Protein AF-A0A6N9VEB5-F1 (afdb_monomer)

Radius of gyration: 11.44 Å; Cα contacts (8 Å, |Δi|>4): 107; chains: 1; bounding box: 23×23×27 Å

Secondary structure (DSSP, 8-state):
-EEEEESSS-HHHHHHHHHTTPEEEEE-B-TTT-SB-GGGHHHH--TTEEEEE---GGGPPP--GGG-

InterPro domains:
  IPR000653 DegT/DnrJ/EryC1/StrS aminotransferase [PF01041] (1-67)
  IPR000653 DegT/DnrJ/EryC1/StrS aminotransferase [PTHR30244] (1-66)
  IPR015421 Pyridoxal phosphate-dependent transferase, major domain [G3DSA:3.40.640.10] (1-68)
  IPR015424 Pyridoxal phosphate-dependent transferase [SSF53383] (1-67)

Organism: Streptomyces microflavus (NCBI:txid1919)

Structure (mmCIF, N/CA/C/O backbone):
data_AF-A0A6N9VEB5-F1
#
_entry.id   AF-A0A6N9VEB5-F1
#
loop_
_atom_site.group_PDB
_atom_site.id
_atom_site.type_symbol
_atom_site.label_atom_id
_atom_site.label_alt_id
_atom_site.label_comp_id
_atom_site.label_asym_id
_atom_site.label_entity_id
_atom_site.label_seq_id
_atom_site.pdbx_PDB_ins_code
_atom_site.Cartn_x
_atom_site.Cartn_y
_atom_site.Cartn_z
_atom_site.occupancy
_atom_site.B_iso_or_equiv
_atom_site.auth_seq_id
_atom_site.auth_comp_id
_atom_site.auth_asym_id
_atom_site.auth_atom_id
_atom_site.pdbx_PDB_model_num
ATOM 1 N N . ASP A 1 1 ? -8.159 3.531 13.303 1.00 96.88 1 ASP A N 1
ATOM 2 C CA . ASP A 1 1 ? -8.306 3.322 11.853 1.00 96.88 1 ASP A CA 1
ATOM 3 C C . ASP A 1 1 ? -6.993 2.854 11.269 1.00 96.88 1 ASP A C 1
ATOM 5 O O . ASP A 1 1 ? -5.944 3.277 11.742 1.00 96.88 1 ASP A O 1
ATOM 9 N N . GLU A 1 2 ? -7.056 1.955 10.297 1.00 98.81 2 GLU A N 1
ATOM 10 C CA . GLU A 1 2 ? -5.900 1.436 9.570 1.00 98.81 2 GLU A CA 1
ATOM 11 C C . GLU A 1 2 ? -5.891 1.985 8.142 1.00 98.81 2 GLU A C 1
ATOM 13 O O . GLU A 1 2 ? -6.936 2.049 7.482 1.00 98.81 2 GLU A O 1
ATOM 18 N N . VAL A 1 3 ? -4.707 2.377 7.674 1.00 98.88 3 VAL A N 1
ATOM 19 C CA . VAL A 1 3 ? -4.462 2.775 6.285 1.00 98.88 3 VAL A CA 1
ATOM 20 C C . VAL A 1 3 ? -3.480 1.787 5.681 1.00 98.88 3 VAL A C 1
ATOM 22 O O . VAL A 1 3 ? -2.322 1.737 6.095 1.00 98.88 3 VAL A O 1
ATOM 25 N N . ILE A 1 4 ? -3.939 1.004 4.708 1.00 98.81 4 ILE A N 1
ATOM 26 C CA . ILE A 1 4 ? -3.069 0.086 3.976 1.00 98.81 4 ILE A CA 1
ATOM 27 C C . ILE A 1 4 ? -2.224 0.912 3.006 1.00 98.81 4 ILE A C 1
ATOM 29 O O . ILE A 1 4 ? -2.758 1.693 2.223 1.00 98.81 4 ILE A O 1
ATOM 33 N N . THR A 1 5 ? -0.906 0.766 3.052 1.00 98.69 5 THR A N 1
ATOM 34 C CA . THR A 1 5 ? 0.030 1.418 2.129 1.00 98.69 5 THR A CA 1
ATOM 35 C C . THR A 1 5 ? 1.215 0.494 1.847 1.00 98.69 5 THR A C 1
ATOM 37 O O . THR A 1 5 ? 1.227 -0.653 2.282 1.00 98.69 5 THR A O 1
ATOM 40 N N . VAL A 1 6 ? 2.200 0.953 1.080 1.00 98.50 6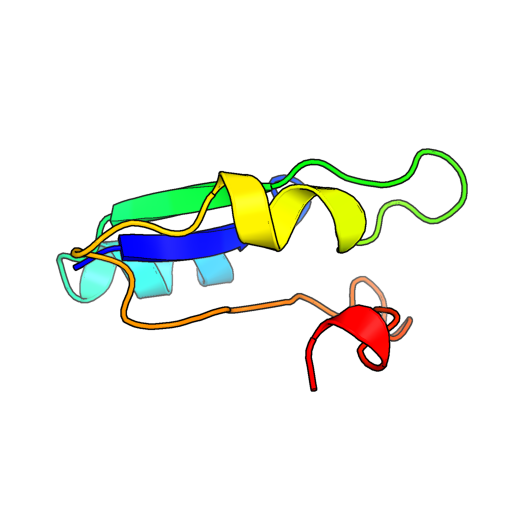 VAL A N 1
ATOM 41 C CA . VAL A 1 6 ? 3.347 0.142 0.649 1.00 98.50 6 VAL A CA 1
ATOM 42 C C . VAL A 1 6 ? 4.595 0.457 1.472 1.00 98.50 6 VAL A C 1
ATOM 44 O O . VAL A 1 6 ? 4.840 1.613 1.820 1.00 98.50 6 VAL A O 1
ATOM 47 N N . SER A 1 7 ? 5.387 -0.570 1.787 1.00 97.00 7 SER A N 1
ATOM 48 C CA . SER A 1 7 ? 6.638 -0.441 2.554 1.00 97.00 7 SER A CA 1
ATOM 49 C C . SER A 1 7 ? 7.689 0.432 1.846 1.00 97.00 7 SER A C 1
ATOM 51 O O . SER A 1 7 ? 8.443 1.156 2.497 1.00 97.00 7 SER A O 1
ATOM 53 N N . ASN A 1 8 ? 7.705 0.416 0.510 1.00 98.00 8 ASN A N 1
ATOM 54 C CA . ASN A 1 8 ? 8.586 1.223 -0.330 1.00 98.00 8 ASN A CA 1
ATOM 55 C C . ASN A 1 8 ? 7.910 2.533 -0.773 1.00 98.00 8 ASN A C 1
ATOM 57 O O . ASN A 1 8 ? 7.358 2.639 -1.869 1.00 98.00 8 ASN A O 1
ATOM 61 N N . THR A 1 9 ? 7.941 3.548 0.090 1.00 98.38 9 THR A N 1
ATOM 62 C CA . THR A 1 9 ? 7.410 4.888 -0.200 1.00 98.38 9 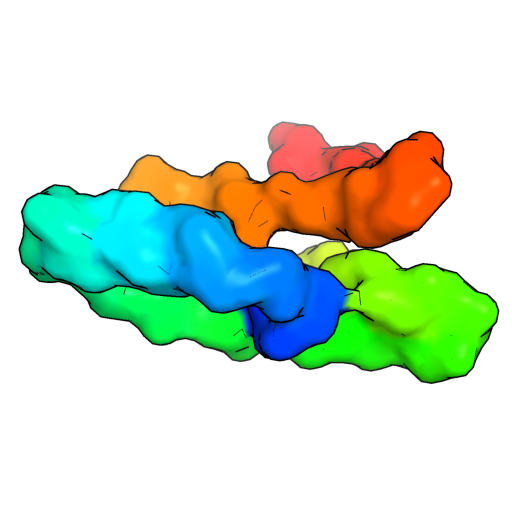THR A CA 1
ATOM 63 C C . THR A 1 9 ? 8.254 5.986 0.454 1.00 98.38 9 THR A C 1
ATOM 65 O O . THR A 1 9 ? 9.147 5.725 1.260 1.00 98.38 9 THR A O 1
ATOM 68 N N . ALA A 1 10 ? 7.978 7.246 0.120 1.00 97.81 10 ALA A N 1
ATOM 69 C CA . ALA A 1 10 ? 8.565 8.388 0.799 1.00 97.81 10 ALA A CA 1
ATOM 70 C C . ALA A 1 10 ? 8.001 8.532 2.226 1.00 97.81 10 ALA A C 1
ATOM 72 O O . ALA A 1 10 ? 6.805 8.355 2.462 1.00 97.81 10 ALA A O 1
ATOM 73 N N . ALA A 1 11 ? 8.848 8.954 3.173 1.00 98.12 11 ALA A N 1
ATOM 74 C CA . ALA A 1 11 ? 8.454 9.170 4.570 1.00 98.12 11 ALA A CA 1
ATOM 75 C C . ALA A 1 11 ? 7.167 10.012 4.758 1.00 98.12 11 ALA A C 1
ATOM 77 O O . ALA A 1 11 ? 6.363 9.645 5.617 1.00 98.12 11 ALA A O 1
ATOM 78 N N . PRO A 1 12 ? 6.898 11.074 3.962 1.00 98.44 12 PRO A N 1
ATOM 79 C CA . PRO A 1 12 ? 5.663 11.849 4.084 1.00 98.44 12 PRO A CA 1
ATOM 80 C C . PRO A 1 12 ? 4.370 11.037 3.947 1.00 98.44 12 PRO A C 1
ATOM 82 O O . PRO A 1 12 ? 3.382 11.402 4.576 1.00 98.44 12 PRO A O 1
ATOM 85 N N . THR A 1 13 ? 4.359 9.937 3.183 1.00 98.62 13 THR A N 1
ATOM 86 C CA . THR A 1 13 ? 3.180 9.061 3.060 1.00 98.62 13 THR A CA 1
ATOM 87 C C . THR A 1 13 ? 2.795 8.473 4.414 1.00 98.62 13 THR A C 1
ATOM 89 O O . THR A 1 13 ? 1.640 8.552 4.818 1.00 98.62 13 THR A O 1
ATOM 92 N N . VAL A 1 14 ? 3.773 7.929 5.142 1.00 98.56 14 VAL A N 1
ATOM 93 C CA . VAL A 1 14 ? 3.545 7.300 6.450 1.00 98.56 14 VAL A CA 1
ATOM 94 C C . VAL A 1 14 ? 3.323 8.354 7.534 1.00 98.56 14 VAL A C 1
ATOM 96 O O . VAL A 1 14 ? 2.433 8.198 8.365 1.00 98.56 14 VAL A O 1
ATOM 99 N N . VAL A 1 15 ? 4.066 9.465 7.489 1.00 98.62 15 VAL A N 1
ATOM 100 C CA . VAL A 1 15 ? 3.888 10.587 8.427 1.00 98.62 15 VAL A CA 1
ATOM 101 C C . VAL A 1 15 ? 2.483 11.181 8.323 1.00 98.62 15 VAL A C 1
ATOM 103 O O . VAL A 1 15 ? 1.911 11.543 9.343 1.00 98.62 15 VAL A O 1
ATOM 106 N N . ALA A 1 16 ? 1.895 11.257 7.126 1.00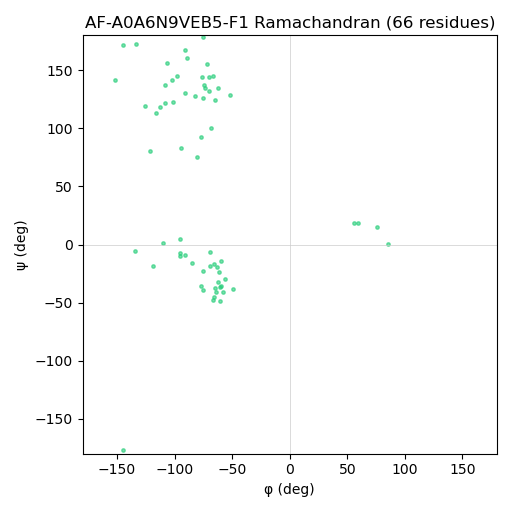 98.62 16 ALA A N 1
ATOM 107 C CA . ALA A 1 16 ? 0.524 11.738 6.966 1.00 98.62 16 ALA A CA 1
ATOM 108 C C . ALA A 1 16 ? -0.508 10.816 7.639 1.00 98.62 16 ALA A C 1
ATOM 110 O O . ALA A 1 16 ? -1.469 11.313 8.222 1.00 98.62 16 ALA A O 1
ATOM 111 N N . ILE A 1 17 ? -0.299 9.494 7.590 1.00 98.75 17 ILE A N 1
ATOM 112 C CA . ILE A 1 17 ? -1.150 8.502 8.266 1.00 98.75 17 ILE A CA 1
ATOM 113 C C . ILE A 1 17 ? -1.025 8.643 9.791 1.00 98.75 17 ILE A C 1
ATOM 115 O O . ILE A 1 17 ? -2.032 8.711 10.495 1.00 98.75 17 ILE A O 1
ATOM 119 N N . ASP A 1 18 ? 0.206 8.734 10.297 1.00 98.56 18 ASP A N 1
ATOM 120 C CA . ASP A 1 18 ? 0.482 8.883 11.731 1.00 98.56 18 ASP A CA 1
ATOM 121 C C . ASP A 1 18 ? -0.055 10.213 12.289 1.00 98.56 18 ASP A C 1
ATOM 123 O O . ASP A 1 18 ? -0.697 10.244 13.338 1.00 98.56 18 ASP A O 1
ATOM 127 N N . ALA A 1 19 ? 0.099 11.312 11.542 1.00 98.62 19 ALA A N 1
ATOM 128 C CA . ALA A 1 19 ? -0.344 12.646 11.949 1.00 98.62 19 ALA A CA 1
ATOM 129 C C . ALA A 1 19 ? -1.863 12.759 12.173 1.00 98.62 19 ALA A C 1
ATOM 131 O O . ALA A 1 19 ? -2.305 13.640 12.912 1.00 98.62 19 ALA A O 1
ATOM 132 N N . VAL A 1 20 ? -2.666 11.880 11.560 1.00 98.38 20 VAL A N 1
ATOM 133 C CA . VAL A 1 20 ? -4.122 11.804 11.783 1.00 98.38 20 VAL A CA 1
ATOM 134 C C . VAL A 1 20 ? -4.518 10.761 12.839 1.00 98.38 20 VAL A C 1
ATOM 136 O O . VAL A 1 20 ? -5.706 10.537 13.063 1.00 98.38 20 VAL A O 1
ATOM 139 N N . GLY A 1 21 ? -3.546 10.127 13.504 1.00 98.56 21 GLY A N 1
ATOM 140 C CA . GLY A 1 21 ? -3.765 9.102 14.528 1.00 98.56 21 GLY A CA 1
ATOM 141 C C . GLY A 1 21 ? -4.168 7.730 13.976 1.00 98.56 21 GLY A C 1
ATOM 142 O O . GLY A 1 21 ? -4.670 6.892 14.729 1.00 98.56 21 GLY A O 1
ATOM 143 N N . ALA A 1 22 ? -3.986 7.494 12.674 1.00 98.75 22 ALA A N 1
ATOM 144 C CA . ALA A 1 22 ? -4.237 6.199 12.053 1.00 98.75 22 ALA A CA 1
ATOM 145 C C . ALA A 1 22 ? -2.982 5.310 12.093 1.00 98.75 22 ALA A C 1
ATOM 147 O O . ALA A 1 22 ? -1.861 5.780 12.265 1.00 98.75 22 ALA A O 1
ATOM 148 N N . THR A 1 23 ? -3.169 4.001 11.935 1.00 98.75 23 THR A N 1
ATOM 149 C CA . THR A 1 23 ? -2.073 3.025 11.906 1.00 98.75 23 THR A CA 1
ATOM 150 C C . THR A 1 23 ? -1.762 2.628 10.460 1.00 98.75 23 THR A C 1
ATOM 152 O O .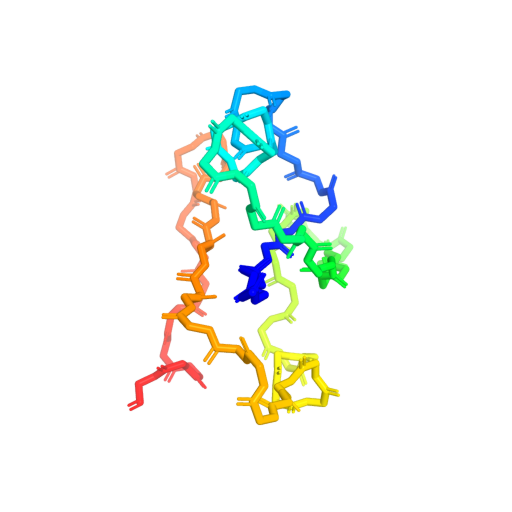 THR A 1 23 ? -2.663 2.139 9.774 1.00 98.75 23 THR A O 1
ATOM 155 N N . PRO A 1 24 ? -0.521 2.808 9.971 1.00 98.62 24 PRO A N 1
ATOM 156 C CA . PRO A 1 24 ? -0.125 2.292 8.667 1.00 98.62 24 PRO A CA 1
ATOM 157 C C . PRO A 1 24 ? -0.039 0.761 8.712 1.00 98.62 24 PRO A C 1
ATOM 159 O O . PRO A 1 24 ? 0.578 0.189 9.610 1.00 98.62 24 PRO A O 1
ATOM 162 N N . VAL A 1 25 ? -0.642 0.103 7.726 1.00 98.75 25 VAL A N 1
ATOM 163 C CA . VAL A 1 25 ? -0.530 -1.341 7.493 1.00 98.75 25 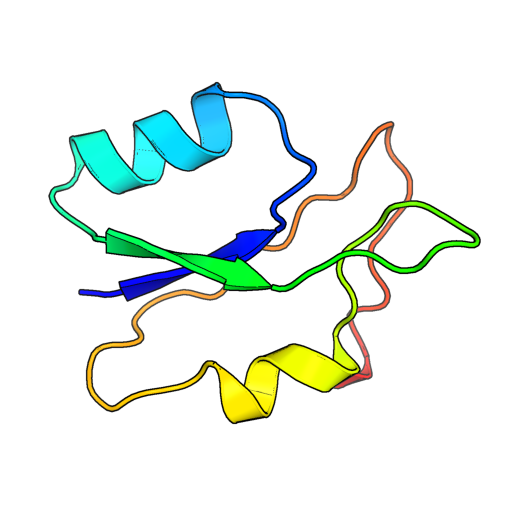VAL A CA 1
ATOM 164 C C . VAL A 1 25 ? 0.223 -1.526 6.185 1.00 98.75 25 VAL A C 1
ATOM 166 O O . VAL A 1 25 ? -0.216 -1.042 5.145 1.00 98.75 25 VAL A O 1
ATOM 169 N N . PHE A 1 26 ? 1.385 -2.172 6.234 1.00 98.69 26 PHE A N 1
ATOM 170 C CA . PHE A 1 26 ? 2.244 -2.295 5.061 1.00 98.69 26 PHE A CA 1
ATOM 171 C C . PHE A 1 26 ? 1.938 -3.557 4.262 1.00 98.69 26 PHE A C 1
ATOM 173 O O . PHE A 1 26 ? 1.928 -4.658 4.807 1.00 98.69 26 PHE A O 1
ATOM 180 N N . VAL A 1 27 ? 1.771 -3.364 2.959 1.00 98.31 27 VAL A N 1
ATOM 181 C CA . VAL A 1 27 ? 1.874 -4.392 1.925 1.00 98.31 27 VAL A CA 1
ATOM 182 C C . VAL A 1 27 ? 3.268 -4.316 1.301 1.00 98.31 27 VAL A C 1
ATOM 184 O O . VAL A 1 27 ? 3.855 -3.230 1.199 1.00 98.31 27 VAL A O 1
ATOM 187 N N . ASP A 1 28 ? 3.815 -5.472 0.931 1.00 98.31 28 ASP A N 1
ATOM 188 C CA . ASP A 1 28 ? 5.144 -5.561 0.334 1.00 98.31 28 ASP A CA 1
ATOM 189 C C . ASP A 1 28 ? 5.158 -5.108 -1.138 1.00 98.31 28 ASP A C 1
ATOM 191 O O . ASP A 1 28 ? 4.138 -4.717 -1.717 1.00 98.31 28 ASP A O 1
ATOM 195 N N . VAL A 1 29 ? 6.341 -5.127 -1.744 1.00 98.31 29 VAL A N 1
ATOM 196 C CA . VAL A 1 29 ? 6.558 -4.751 -3.139 1.00 98.31 29 VAL A CA 1
ATOM 197 C C . VAL A 1 29 ? 6.817 -5.940 -4.045 1.00 98.31 29 VAL A C 1
ATOM 199 O O . VAL A 1 29 ? 7.351 -6.968 -3.630 1.00 98.31 29 VAL A O 1
ATOM 202 N N . ARG A 1 30 ? 6.539 -5.756 -5.335 1.00 97.62 30 ARG A N 1
ATOM 203 C CA . ARG A 1 30 ? 7.020 -6.672 -6.366 1.00 97.62 30 ARG A CA 1
ATOM 204 C C . ARG A 1 30 ? 8.501 -6.427 -6.652 1.00 97.62 30 ARG A C 1
ATOM 206 O O . ARG A 1 30 ? 8.998 -5.300 -6.615 1.00 97.62 30 ARG A O 1
ATOM 213 N N . ALA A 1 31 ? 9.230 -7.503 -6.930 1.00 96.38 31 ALA A N 1
ATOM 214 C CA . ALA A 1 31 ? 10.677 -7.446 -7.135 1.00 96.38 31 ALA A CA 1
ATOM 215 C C . ALA A 1 31 ? 11.090 -6.854 -8.495 1.00 96.38 31 ALA A C 1
ATOM 217 O O . ALA A 1 31 ? 12.226 -6.410 -8.639 1.00 96.38 31 ALA A O 1
ATOM 218 N N . ASP A 1 32 ? 10.200 -6.888 -9.486 1.00 96.31 32 ASP A N 1
ATOM 219 C CA . ASP A 1 32 ? 10.437 -6.421 -10.852 1.00 96.31 32 ASP A CA 1
ATOM 220 C C . ASP A 1 32 ? 10.382 -4.897 -10.973 1.00 96.31 32 ASP A C 1
ATOM 222 O O . ASP A 1 32 ? 11.137 -4.315 -11.752 1.00 96.31 32 ASP A O 1
ATOM 226 N N . ASP A 1 33 ? 9.498 -4.263 -10.207 1.00 96.12 33 ASP A N 1
ATOM 227 C CA . ASP A 1 33 ? 9.153 -2.863 -10.415 1.00 96.12 33 ASP A CA 1
ATOM 228 C C . ASP A 1 33 ? 9.104 -2.024 -9.129 1.00 96.12 33 ASP A C 1
ATOM 230 O O . ASP A 1 33 ? 8.988 -0.798 -9.188 1.00 96.12 33 ASP A O 1
ATOM 234 N N . HIS A 1 34 ? 9.260 -2.677 -7.974 1.00 97.3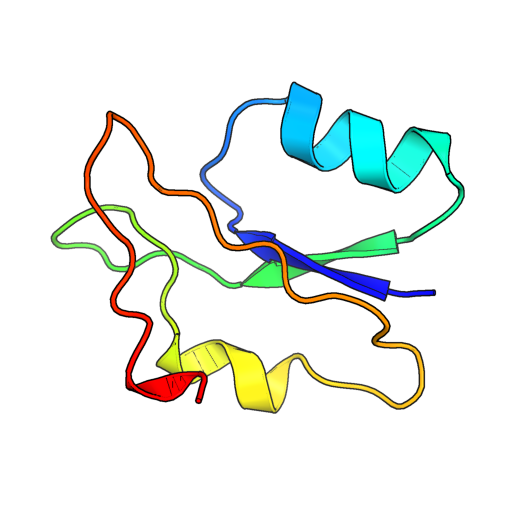1 34 HIS A N 1
ATOM 235 C CA . HIS A 1 34 ? 9.293 -2.074 -6.642 1.00 97.31 34 HIS A CA 1
ATOM 236 C C . HIS A 1 34 ? 8.023 -1.301 -6.261 1.00 97.31 34 HIS A C 1
ATOM 238 O O . HIS A 1 34 ? 8.055 -0.485 -5.331 1.00 97.31 34 HIS A O 1
ATOM 244 N N . LEU A 1 35 ? 6.916 -1.562 -6.961 1.00 98.25 35 LEU A N 1
ATOM 245 C CA . LEU A 1 35 ? 5.591 -1.057 -6.632 1.00 98.25 35 LEU A CA 1
ATOM 246 C C . LEU A 1 35 ? 4.847 -2.038 -5.727 1.00 98.25 35 LEU A C 1
ATOM 248 O O . LEU A 1 35 ? 5.266 -3.178 -5.541 1.00 98.25 35 LEU A O 1
ATOM 252 N N . MET A 1 36 ? 3.739 -1.571 -5.151 1.00 98.38 36 MET A N 1
ATOM 253 C CA . MET A 1 36 ? 2.868 -2.362 -4.279 1.00 98.38 36 MET A CA 1
ATOM 254 C C . MET A 1 36 ? 2.463 -3.688 -4.940 1.00 98.38 36 MET A C 1
ATOM 256 O O . MET A 1 36 ? 1.939 -3.690 -6.054 1.00 98.38 36 MET A O 1
ATOM 260 N N . ASP A 1 37 ? 2.649 -4.798 -4.226 1.00 98.12 37 ASP A N 1
ATOM 261 C CA . ASP A 1 37 ? 2.078 -6.090 -4.601 1.00 98.12 37 ASP A CA 1
ATOM 262 C C . ASP A 1 37 ? 0.586 -6.119 -4.238 1.00 98.12 37 ASP A C 1
ATOM 264 O O . ASP A 1 37 ? 0.190 -6.451 -3.118 1.00 98.12 37 ASP A O 1
ATOM 268 N N . THR A 1 38 ? -0.263 -5.738 -5.194 1.00 97.69 38 THR A N 1
ATOM 269 C CA . THR A 1 38 ? -1.714 -5.644 -4.984 1.00 97.69 38 THR A CA 1
ATOM 270 C C . THR A 1 38 ? -2.365 -6.986 -4.651 1.00 97.69 38 THR A C 1
ATOM 272 O O . THR A 1 38 ? -3.416 -6.999 -4.012 1.00 97.69 38 THR A O 1
ATOM 275 N N . GLY A 1 39 ? -1.712 -8.113 -4.958 1.00 97.62 39 GLY A N 1
ATOM 276 C CA . GLY A 1 39 ? -2.178 -9.447 -4.578 1.00 97.62 39 GLY A CA 1
ATOM 277 C C . GLY A 1 39 ? -2.178 -9.707 -3.066 1.00 97.62 39 GLY A C 1
ATOM 278 O O . GLY A 1 39 ? -2.841 -10.634 -2.608 1.00 97.62 39 GLY A O 1
ATOM 279 N N . GLN A 1 40 ? -1.474 -8.889 -2.278 1.00 97.62 40 GLN A N 1
ATOM 280 C CA . GLN A 1 40 ? -1.423 -9.006 -0.816 1.00 97.62 40 GLN A CA 1
ATOM 281 C C . GLN A 1 40 ? -2.434 -8.102 -0.093 1.00 97.62 40 GLN A C 1
ATOM 283 O O . GLN A 1 40 ? -2.580 -8.209 1.124 1.00 97.62 40 GLN A O 1
ATOM 288 N N . VAL A 1 41 ? -3.131 -7.211 -0.810 1.00 98.12 41 VAL A N 1
ATOM 289 C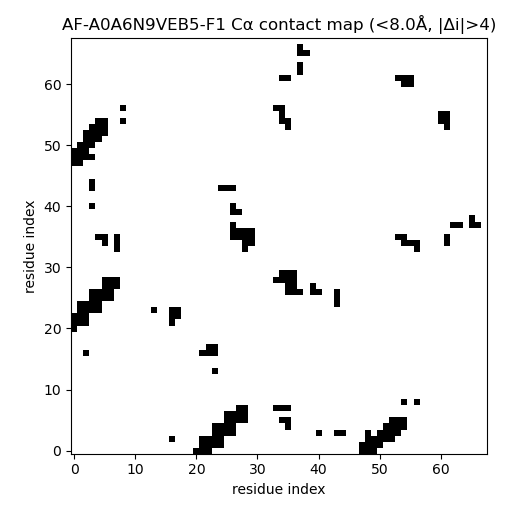 CA . VAL A 1 41 ? -4.001 -6.200 -0.188 1.00 98.12 41 VAL A CA 1
ATOM 290 C C . VAL A 1 41 ? -5.190 -6.835 0.527 1.00 98.12 41 VAL A C 1
ATOM 292 O O . VAL A 1 41 ? -5.452 -6.469 1.667 1.00 98.12 41 VAL A O 1
ATOM 295 N N . ASP A 1 42 ? -5.867 -7.810 -0.087 1.00 97.44 42 ASP A N 1
ATOM 296 C CA . ASP A 1 42 ? -7.057 -8.457 0.494 1.00 97.44 42 ASP A CA 1
ATOM 297 C C . ASP A 1 42 ? -6.757 -9.096 1.862 1.00 97.44 42 ASP A C 1
ATOM 299 O O . ASP A 1 42 ? -7.492 -8.912 2.830 1.00 97.44 42 ASP A O 1
ATOM 303 N N . ALA A 1 43 ? -5.593 -9.741 1.991 1.00 97.81 43 ALA A N 1
ATOM 304 C CA . ALA A 1 43 ? -5.138 -10.340 3.246 1.00 97.81 43 ALA A CA 1
ATOM 305 C C . ALA A 1 43 ? -4.773 -9.308 4.333 1.00 97.81 43 ALA A C 1
ATOM 307 O O . ALA A 1 43 ? -4.695 -9.662 5.510 1.00 97.81 43 ALA A O 1
ATOM 308 N N . ALA A 1 44 ? -4.531 -8.051 3.952 1.00 98.06 44 ALA A N 1
ATOM 309 C CA . ALA A 1 44 ? -4.230 -6.955 4.868 1.00 98.06 44 ALA A CA 1
ATOM 310 C C . ALA A 1 44 ? -5.486 -6.188 5.327 1.00 98.06 44 ALA A C 1
ATOM 312 O O . ALA A 1 44 ? -5.389 -5.353 6.230 1.00 98.06 44 ALA A O 1
ATOM 313 N N . VAL A 1 45 ? -6.655 -6.447 4.727 1.00 98.31 45 VAL A N 1
ATOM 314 C CA . VAL A 1 45 ? -7.915 -5.802 5.114 1.00 98.31 45 VAL A CA 1
ATOM 315 C C . VAL A 1 45 ? -8.419 -6.359 6.445 1.00 98.31 45 VAL A C 1
ATOM 317 O O . VAL A 1 45 ? -8.475 -7.565 6.676 1.00 98.31 45 VAL A O 1
ATOM 320 N N . THR A 1 46 ? -8.835 -5.454 7.329 1.00 98.50 46 THR A N 1
ATOM 321 C CA . THR A 1 46 ? -9.480 -5.758 8.608 1.00 98.50 46 THR A CA 1
ATOM 322 C C . THR A 1 46 ? -10.715 -4.875 8.803 1.00 98.50 46 THR A C 1
ATOM 324 O O . THR A 1 46 ? -10.921 -3.891 8.090 1.00 98.50 46 THR A O 1
ATOM 327 N N . ASP A 1 47 ? -11.501 -5.138 9.851 1.00 98.50 47 ASP A N 1
ATOM 328 C CA . ASP A 1 47 ? -12.633 -4.281 10.246 1.00 98.50 47 ASP A CA 1
ATOM 329 C C . ASP A 1 47 ? -12.224 -2.831 10.596 1.00 98.50 47 ASP A C 1
ATOM 331 O O . ASP A 1 47 ? -13.073 -1.935 10.715 1.00 98.50 47 ASP A O 1
ATOM 335 N N . ARG A 1 48 ? -10.921 -2.579 10.791 1.00 98.62 48 ARG A N 1
ATOM 336 C CA . ARG A 1 48 ? -10.357 -1.255 11.082 1.00 98.62 48 ARG A CA 1
ATOM 337 C C . ARG A 1 48 ? -9.850 -0.529 9.839 1.00 98.62 48 ARG A C 1
ATOM 339 O O . ARG A 1 48 ? -9.541 0.658 9.958 1.00 98.62 48 ARG A O 1
ATOM 346 N N . THR A 1 49 ? -9.765 -1.184 8.681 1.00 98.56 49 THR A N 1
ATOM 347 C CA . THR A 1 49 ? -9.288 -0.573 7.436 1.00 98.56 49 THR A CA 1
ATOM 348 C C . THR A 1 49 ? -10.248 0.525 6.980 1.00 98.56 49 THR A C 1
ATOM 350 O O . THR A 1 49 ? -11.449 0.303 6.822 1.00 98.56 49 THR A O 1
ATOM 353 N N . ARG A 1 50 ? -9.724 1.739 6.784 1.00 98.31 50 ARG A N 1
ATOM 354 C CA . ARG A 1 50 ? -10.499 2.904 6.314 1.00 98.31 50 ARG A CA 1
ATOM 355 C C . ARG A 1 50 ? -10.013 3.475 4.995 1.00 98.31 50 ARG A C 1
ATOM 357 O O . ARG A 1 50 ? -10.749 4.225 4.362 1.00 98.31 50 ARG A O 1
ATOM 364 N N . CYS A 1 51 ? -8.785 3.160 4.598 1.00 98.19 51 CYS A N 1
ATOM 365 C CA . CYS A 1 51 ? -8.180 3.699 3.392 1.00 98.19 51 CYS A CA 1
ATOM 366 C C . CYS A 1 51 ? -7.150 2.717 2.828 1.00 98.19 51 CYS A C 1
ATOM 368 O O . CYS A 1 51 ? -6.402 2.093 3.583 1.00 98.19 51 CYS A O 1
ATOM 370 N N . LEU A 1 52 ? -7.108 2.629 1.502 1.00 98.25 52 LEU A N 1
ATOM 371 C CA . LEU A 1 52 ? -6.018 2.043 0.738 1.00 98.25 52 LEU A CA 1
ATOM 372 C C . LEU A 1 52 ? -5.270 3.188 0.048 1.00 98.25 52 LEU A C 1
ATOM 374 O O . LEU A 1 52 ? -5.870 3.964 -0.695 1.00 98.25 52 LEU A O 1
ATOM 378 N N . LEU A 1 53 ? -3.973 3.305 0.319 1.00 98.38 53 LEU A N 1
ATOM 379 C CA . LEU A 1 53 ? -3.109 4.381 -0.153 1.00 98.38 53 LEU A CA 1
ATOM 380 C C . LEU A 1 53 ? -1.933 3.803 -0.965 1.00 98.38 53 LEU A C 1
ATOM 382 O O . LEU A 1 53 ? -0.832 3.638 -0.423 1.00 98.38 53 LEU A O 1
ATOM 386 N N . PRO A 1 54 ? -2.149 3.466 -2.251 1.00 97.94 54 PRO A N 1
ATOM 387 C CA . PRO A 1 54 ? -1.087 3.038 -3.154 1.00 97.94 54 PRO A CA 1
ATOM 388 C C . PRO A 1 54 ? -0.190 4.221 -3.538 1.00 97.94 54 PRO A C 1
ATOM 390 O O . PRO A 1 54 ? -0.604 5.381 -3.507 1.00 97.94 54 PRO A O 1
ATOM 393 N N . VAL A 1 55 ? 1.057 3.927 -3.914 1.00 98.44 55 VAL A N 1
ATOM 394 C CA . VAL A 1 55 ? 2.060 4.945 -4.255 1.00 98.44 55 VAL A CA 1
ATOM 395 C C . VAL A 1 55 ? 2.628 4.662 -5.635 1.00 98.44 55 VAL A C 1
ATOM 397 O O . VAL A 1 55 ? 3.243 3.625 -5.868 1.00 98.44 55 VAL A O 1
ATOM 400 N N . HIS A 1 56 ? 2.447 5.613 -6.547 1.00 98.00 56 HIS A N 1
ATOM 401 C CA . HIS A 1 56 ? 3.028 5.582 -7.889 1.00 98.00 56 HIS A CA 1
ATOM 402 C C . HIS A 1 56 ? 4.485 6.047 -7.841 1.00 98.00 56 HIS A C 1
ATOM 404 O O . HIS A 1 56 ? 4.813 7.200 -8.146 1.00 98.00 56 HIS A O 1
ATOM 410 N N . LEU A 1 57 ? 5.355 5.164 -7.350 1.00 97.94 57 LEU A N 1
ATOM 411 C CA . LEU A 1 57 ? 6.750 5.487 -7.094 1.00 97.94 57 LEU A CA 1
ATOM 412 C C . LEU A 1 57 ? 7.460 5.876 -8.399 1.00 97.94 57 LEU A C 1
ATOM 414 O O . LEU A 1 57 ? 7.285 5.246 -9.438 1.00 97.94 57 LEU A O 1
ATOM 418 N N . TYR A 1 58 ? 8.238 6.959 -8.351 1.00 95.88 58 TYR A N 1
ATOM 419 C CA . TYR A 1 58 ? 8.962 7.518 -9.504 1.00 95.88 58 TYR A CA 1
ATOM 420 C C . TYR A 1 58 ? 8.090 7.864 -10.729 1.00 95.88 58 TYR A C 1
ATOM 422 O O . TYR A 1 58 ? 8.613 8.043 -11.826 1.00 95.88 58 TYR A O 1
ATOM 430 N N . GLY A 1 59 ? 6.771 8.001 -10.550 1.00 97.00 59 GLY A N 1
ATOM 431 C CA . GLY A 1 59 ? 5.820 8.257 -11.634 1.00 97.00 59 GLY A CA 1
ATOM 432 C C . GLY A 1 59 ? 5.332 6.997 -12.356 1.00 97.00 59 GLY A C 1
ATOM 433 O O . GLY A 1 59 ? 4.518 7.109 -13.271 1.00 97.00 59 GLY A O 1
ATOM 434 N N . GLN A 1 60 ? 5.780 5.807 -11.946 1.00 97.69 60 GLN A N 1
ATOM 435 C CA . GLN A 1 60 ? 5.263 4.543 -12.457 1.00 97.69 60 GLN A CA 1
ATOM 436 C C . GLN A 1 60 ? 3.967 4.177 -11.728 1.00 97.69 60 GLN A C 1
ATOM 438 O O . GLN A 1 60 ? 3.910 4.180 -10.498 1.00 97.69 60 GLN A O 1
ATOM 443 N N . CYS A 1 61 ? 2.912 3.884 -12.486 1.00 97.81 61 CYS A N 1
ATOM 444 C CA . CYS A 1 61 ? 1.607 3.565 -11.915 1.00 97.81 61 CYS A CA 1
ATOM 445 C C . CYS A 1 61 ? 1.599 2.157 -11.315 1.00 97.81 61 CYS A C 1
ATOM 447 O O . CYS A 1 61 ? 2.093 1.214 -11.927 1.00 97.81 61 CYS A O 1
ATOM 449 N N . VAL A 1 62 ? 0.987 2.034 -10.137 1.00 98.00 62 VAL A N 1
ATOM 450 C CA . VAL A 1 62 ? 0.630 0.738 -9.545 1.00 98.00 62 VAL A CA 1
ATOM 451 C C . VAL A 1 62 ? -0.440 0.117 -10.435 1.00 98.00 62 VAL A C 1
ATOM 453 O O . VAL A 1 62 ? -1.275 0.844 -10.979 1.00 98.00 62 VAL A O 1
ATOM 456 N N . ASP A 1 63 ? -0.424 -1.205 -10.584 1.00 96.19 63 ASP A N 1
ATOM 457 C CA . ASP A 1 63 ? -1.523 -1.910 -11.238 1.00 96.19 63 ASP A CA 1
ATOM 458 C C . ASP A 1 63 ? -2.774 -1.837 -10.355 1.00 96.19 63 ASP A C 1
ATOM 460 O O . ASP A 1 63 ? -2.887 -2.544 -9.356 1.00 96.19 63 ASP A O 1
ATOM 464 N N . MET A 1 64 ? -3.680 -0.922 -10.697 1.00 96.00 64 MET A N 1
ATOM 465 C CA . MET A 1 64 ? -4.891 -0.644 -9.923 1.00 96.00 64 MET A CA 1
ATOM 466 C C . MET A 1 64 ? -6.048 -1.584 -10.266 1.00 96.00 64 MET A C 1
ATOM 468 O O . MET A 1 64 ? -6.993 -1.650 -9.490 1.00 96.00 64 MET A O 1
ATOM 472 N N . ALA A 1 65 ? -5.992 -2.314 -11.387 1.00 95.88 65 ALA A N 1
ATOM 473 C CA . ALA A 1 65 ? -7.107 -3.154 -11.829 1.00 95.88 65 ALA A CA 1
ATOM 474 C C . ALA 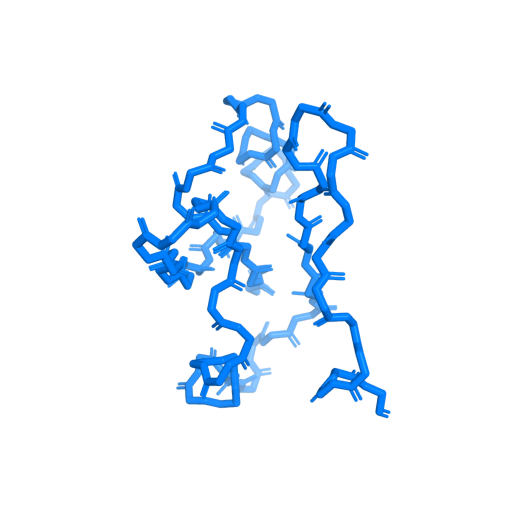A 1 65 ? -7.507 -4.244 -10.807 1.00 95.88 65 ALA A C 1
ATOM 476 O O . ALA A 1 65 ? -8.700 -4.487 -10.654 1.00 95.88 65 ALA A O 1
ATOM 477 N N . PRO A 1 66 ? -6.578 -4.870 -10.053 1.00 94.25 66 PRO A N 1
ATOM 478 C CA . PRO A 1 66 ? -6.933 -5.801 -8.976 1.00 94.25 66 PRO A CA 1
ATOM 479 C C . PRO A 1 66 ? -7.601 -5.159 -7.746 1.00 94.25 66 PRO A C 1
ATOM 481 O O . PRO A 1 66 ? -7.974 -5.889 -6.832 1.00 94.25 66 PRO A O 1
ATOM 484 N N . LEU A 1 67 ? -7.685 -3.824 -7.678 1.00 91.56 67 LEU A N 1
ATOM 485 C CA . LEU A 1 67 ? -8.183 -3.059 -6.527 1.00 91.56 67 LEU A CA 1
ATOM 486 C C . LEU A 1 67 ? -9.538 -2.370 -6.782 1.00 91.56 67 LEU A C 1
ATOM 488 O O . LEU A 1 67 ? -10.011 -1.646 -5.902 1.00 91.56 67 LEU A O 1
ATOM 492 N N . GLU A 1 68 ? -10.124 -2.545 -7.971 1.00 81.69 68 GLU A N 1
ATOM 493 C CA . GLU A 1 68 ? -11.479 -2.083 -8.327 1.00 81.69 68 GLU A CA 1
ATOM 494 C C . GLU A 1 68 ? -12.566 -3.050 -7.833 1.00 81.69 68 GLU A C 1
ATOM 496 O O . GLU A 1 68 ? -13.615 -2.548 -7.363 1.00 81.69 68 GLU A O 1
#

Nearest PDB structures (foldseek):
  2oga-assembly1_A  TM=9.575E-01  e=9.353E-06  Streptomyces venezuelae
  5u1z-assembly1_A  TM=9.830E-01  e=1.729E-04  Campylobacter jejuni
  8gyi-assembly1_B  TM=9.517E-01  e=3.406E-04  Streptomyces ficellus
  8gyj-assembly1_A  TM=9.510E-01  e=4.175E-04  Streptomyces ficellus
  8gyh-assembly1_A  TM=9.504E-01  e=4.781E-04  Streptomyces ficellus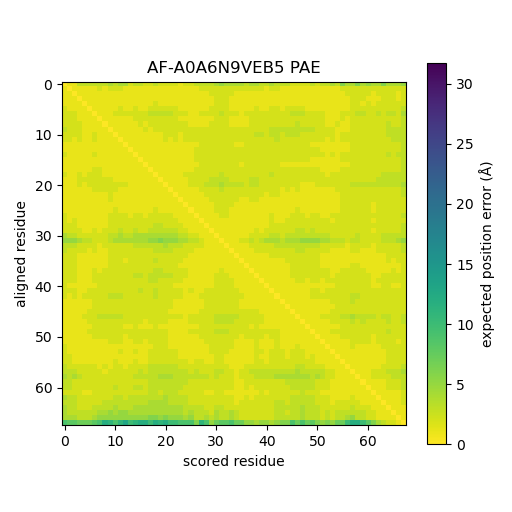

Sequence (68 aa):
DEVITVSNTAAPTVVAIDAVGATPVFVDVRADDHLMDTGQVDAAVTDRTRCLLPVHLYGQCVDMAPLE

Mean predicted aligned error: 1.86 Å

Solvent-accessible surface area (backbone atoms only — not comparable to full-atom values): 4222 Å² total; per-residue (Å²): 87,28,33,40,31,43,70,76,65,63,66,66,66,57,51,55,37,47,75,73,70,31,44,77,40,73,33,57,58,37,90,89,77,58,33,56,36,62,90,50,48,73,82,69,62,53,100,49,54,75,44,80,49,84,60,49,60,97,77,46,76,54,79,56,79,91,75,114

pLDDT: mean 97.6, std 2.28, range [81.69, 98.88]

Foldseek 3Di:
DEEEEAPPDDPVVQVVCVVVVYHYDHAYADPPPRFGPLVCVVVSDDPRYDYYDGDCPPVNDDPCPSVD